Protein AF-A0A967WE13-F1 (afdb_monomer_lite)

Foldseek 3Di:
DDDCVQVVVDPDHDDDDDPDVVVNVVCVVVVDDDRDDQLADPPDDGDDFQVVSCVHQPVNDDDDDGD

pLDDT: mean 95.38, std 2.02, range [86.31, 97.81]

Secondary structure (DSSP, 8-state):
---HHHHTT-S-------S-HHHHHHHHHHTSPPP---SS-TTSPPPSSHHHHHHHHTTTSS-----

Sequence (67 aa):
AVPDVVTSGGATVAVRVPDHRWVRELGNQIGAPLAATSANPHGKSSPVTAEHVMGAFQGLIPLILDG

Radius of gyration: 13.77 Å; chains: 1; bounding box: 27×28×32 Å

Structure (mmCIF, N/CA/C/O backbone):
data_AF-A0A967WE13-F1
#
_entry.id   AF-A0A967WE13-F1
#
loop_
_atom_site.group_PDB
_atom_site.id
_atom_site.type_symbol
_atom_site.label_atom_id
_atom_site.label_alt_id
_atom_site.label_comp_id
_atom_site.label_asym_id
_atom_site.label_entity_id
_atom_site.label_seq_id
_atom_site.pdbx_PDB_ins_code
_atom_site.Cartn_x
_atom_site.Cartn_y
_atom_site.Cartn_z
_atom_site.occupancy
_atom_site.B_iso_or_equiv
_atom_site.auth_seq_id
_atom_site.auth_comp_id
_atom_site.auth_asym_id
_atom_site.auth_atom_id
_atom_site.pdbx_PDB_model_num
ATOM 1 N N . ALA A 1 1 ? 1.821 -5.980 -18.487 1.00 87.00 1 ALA A N 1
ATOM 2 C CA . ALA A 1 1 ? 2.933 -5.082 -18.105 1.00 87.00 1 ALA A CA 1
ATOM 3 C C . ALA A 1 1 ? 2.556 -4.355 -16.817 1.00 87.00 1 ALA A C 1
ATOM 5 O O . ALA A 1 1 ? 1.364 -4.254 -16.544 1.00 87.00 1 ALA A O 1
ATOM 6 N N . VAL A 1 2 ? 3.528 -3.893 -16.026 1.00 95.25 2 VAL A N 1
ATOM 7 C CA . VAL A 1 2 ? 3.251 -3.051 -14.847 1.00 95.25 2 VAL A CA 1
ATOM 8 C C . VAL A 1 2 ? 2.976 -1.618 -15.331 1.00 95.25 2 VAL A C 1
ATOM 10 O O . VAL A 1 2 ? 3.772 -1.128 -16.127 1.00 95.25 2 VAL A O 1
ATOM 13 N N . PRO A 1 3 ? 1.876 -0.960 -14.916 1.00 95.88 3 PRO A N 1
ATOM 14 C CA . PRO A 1 3 ? 1.576 0.413 -15.330 1.00 95.88 3 PRO A CA 1
ATOM 15 C C . PRO A 1 3 ? 2.595 1.444 -14.820 1.00 95.88 3 PRO A C 1
ATOM 17 O O . PRO A 1 3 ? 3.063 1.329 -13.687 1.00 95.88 3 PRO A O 1
ATOM 20 N N . ASP A 1 4 ? 2.831 2.513 -15.587 1.00 97.31 4 ASP A N 1
ATOM 21 C CA . ASP A 1 4 ? 3.771 3.591 -15.223 1.00 97.31 4 ASP A CA 1
ATOM 22 C C . ASP A 1 4 ? 3.431 4.273 -13.895 1.00 97.31 4 ASP A C 1
ATOM 24 O O . ASP A 1 4 ? 4.326 4.688 -13.167 1.00 97.31 4 ASP A O 1
ATOM 28 N N . VAL A 1 5 ? 2.145 4.348 -13.534 1.00 96.75 5 VAL A N 1
ATOM 29 C CA . VAL A 1 5 ? 1.703 4.905 -12.242 1.00 96.75 5 VAL A CA 1
ATOM 30 C C . VAL A 1 5 ? 2.232 4.107 -11.041 1.00 96.75 5 VAL A C 1
ATOM 32 O O . VAL A 1 5 ? 2.323 4.641 -9.941 1.00 96.75 5 VAL A O 1
ATOM 35 N N . VAL A 1 6 ? 2.608 2.840 -11.240 1.00 97.19 6 VAL A N 1
ATOM 36 C CA . VAL A 1 6 ? 3.203 1.988 -10.200 1.00 97.19 6 VAL A CA 1
ATOM 37 C C . VAL A 1 6 ? 4.730 2.111 -10.181 1.00 97.19 6 VAL A C 1
ATOM 39 O O . VAL A 1 6 ? 5.330 2.045 -9.112 1.00 97.19 6 VAL A O 1
ATOM 42 N N . THR A 1 7 ? 5.372 2.287 -11.341 1.00 97.19 7 THR A N 1
ATOM 43 C CA . THR A 1 7 ? 6.843 2.370 -11.463 1.00 97.19 7 THR A CA 1
ATOM 44 C C . THR A 1 7 ? 7.382 3.800 -11.457 1.00 97.19 7 THR A C 1
ATOM 46 O O . THR A 1 7 ? 8.596 3.996 -11.525 1.00 97.19 7 THR A O 1
ATOM 49 N N . SER A 1 8 ? 6.503 4.804 -11.427 1.00 95.88 8 SER A N 1
ATOM 50 C CA . SER A 1 8 ? 6.832 6.212 -11.684 1.00 95.88 8 SER A CA 1
ATOM 51 C C . SER A 1 8 ? 7.576 6.414 -13.017 1.00 95.88 8 SER A C 1
ATOM 53 O O . SER A 1 8 ? 8.480 7.242 -13.107 1.00 95.88 8 SER A O 1
ATOM 55 N N . GLY A 1 9 ? 7.234 5.622 -14.042 1.00 97.06 9 GLY A N 1
ATOM 56 C CA . GLY A 1 9 ? 7.893 5.628 -15.358 1.00 97.06 9 GLY A CA 1
ATOM 57 C C . GLY A 1 9 ? 9.274 4.954 -15.398 1.00 97.06 9 GLY A C 1
ATOM 58 O O . GLY A 1 9 ? 9.977 5.043 -16.404 1.00 97.06 9 GLY A O 1
ATOM 59 N N . GLY A 1 10 ? 9.692 4.293 -14.313 1.00 97.25 10 GLY A N 1
ATOM 60 C CA . GLY A 1 10 ? 10.950 3.553 -14.241 1.00 97.25 10 GLY A CA 1
ATOM 61 C C . GLY A 1 10 ? 10.902 2.183 -14.928 1.00 97.25 10 GLY A C 1
ATOM 62 O O . GLY A 1 10 ? 9.840 1.602 -15.144 1.00 97.25 10 GLY A O 1
ATOM 63 N N . ALA A 1 11 ? 12.084 1.629 -15.219 1.00 97.50 11 ALA A N 1
ATOM 64 C CA . ALA A 1 11 ? 12.238 0.314 -15.854 1.00 97.50 11 ALA A CA 1
ATOM 65 C C . ALA A 1 11 ? 12.107 -0.879 -14.883 1.00 97.50 11 ALA A C 1
ATOM 67 O O . ALA A 1 11 ? 12.105 -2.031 -15.315 1.00 97.50 11 ALA A O 1
ATOM 68 N N . THR A 1 12 ? 12.041 -0.626 -13.575 1.00 97.38 12 THR A N 1
ATOM 69 C CA . THR A 1 12 ? 12.010 -1.656 -12.528 1.00 97.38 12 THR A CA 1
ATOM 70 C C . THR A 1 12 ? 10.788 -1.497 -11.627 1.00 97.38 12 THR A C 1
ATOM 72 O O . THR A 1 12 ? 10.163 -0.439 -11.568 1.00 97.38 12 THR A O 1
ATOM 75 N N . VAL A 1 13 ? 10.437 -2.572 -10.915 1.00 97.62 13 VAL A N 1
ATOM 76 C CA . VAL A 1 13 ? 9.330 -2.599 -9.952 1.00 97.62 13 VAL A CA 1
ATOM 77 C C . VAL A 1 13 ? 9.785 -3.250 -8.648 1.00 97.62 13 VAL A C 1
ATOM 79 O O . VAL A 1 13 ? 10.496 -4.255 -8.664 1.00 97.62 13 VAL A O 1
ATOM 82 N N . ALA A 1 14 ? 9.372 -2.682 -7.514 1.00 97.12 14 ALA A N 1
ATOM 83 C CA . ALA A 1 14 ? 9.581 -3.280 -6.200 1.00 97.12 14 ALA A CA 1
ATOM 84 C C . ALA A 1 14 ? 8.464 -4.291 -5.897 1.00 97.12 14 ALA A C 1
ATOM 86 O O . ALA A 1 14 ? 7.281 -3.974 -6.017 1.00 97.12 14 ALA A O 1
ATOM 87 N N . VAL A 1 15 ? 8.837 -5.503 -5.482 1.00 96.69 15 VAL A N 1
ATOM 88 C CA . VAL A 1 15 ? 7.899 -6.592 -5.175 1.00 96.69 15 VAL A CA 1
ATOM 89 C C . VAL A 1 15 ? 8.191 -7.1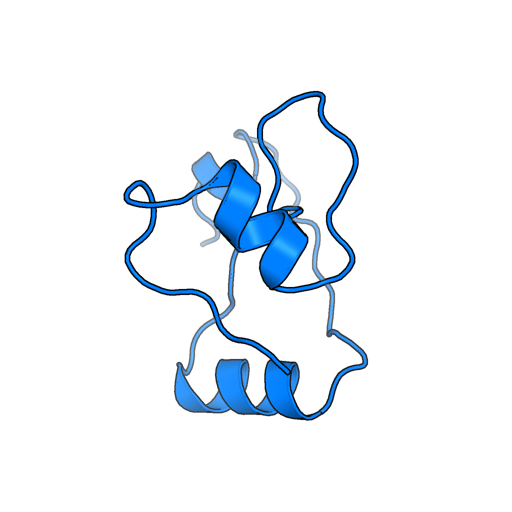32 -3.780 1.00 96.69 15 VAL A C 1
ATOM 91 O O . VAL A 1 15 ? 9.349 -7.277 -3.393 1.00 96.69 15 VAL A O 1
ATOM 94 N N . ARG A 1 16 ? 7.138 -7.454 -3.025 1.00 96.69 16 ARG A N 1
ATOM 95 C CA . ARG A 1 16 ? 7.234 -8.157 -1.740 1.00 96.69 16 ARG A CA 1
ATOM 96 C C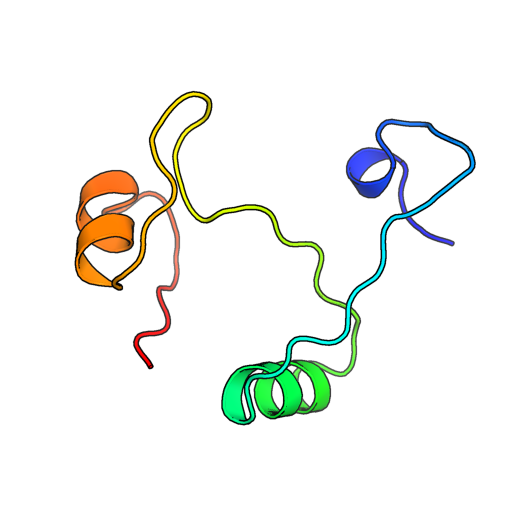 . ARG A 1 16 ? 6.097 -9.160 -1.593 1.00 96.69 16 ARG A C 1
ATOM 98 O O . ARG A 1 16 ? 5.000 -8.922 -2.088 1.00 96.69 16 ARG A O 1
ATOM 105 N N . VAL A 1 17 ? 6.346 -10.229 -0.845 1.00 96.06 17 VAL A N 1
ATOM 106 C CA . VAL A 1 17 ? 5.307 -11.136 -0.346 1.00 96.06 17 VAL A CA 1
ATOM 107 C C . VAL A 1 17 ? 5.168 -10.864 1.151 1.00 96.06 17 VAL A C 1
ATOM 109 O O . VAL A 1 17 ? 6.107 -11.155 1.891 1.00 96.06 17 VAL A O 1
ATOM 112 N N . PRO A 1 18 ? 4.066 -10.247 1.616 1.00 94.81 18 PRO A N 1
ATOM 113 C CA . PRO A 1 18 ? 3.910 -9.919 3.028 1.00 94.81 18 PRO A CA 1
ATOM 114 C C . PRO A 1 18 ? 3.915 -11.178 3.896 1.00 94.81 18 PRO A C 1
ATOM 116 O O . PRO A 1 18 ? 3.172 -12.125 3.624 1.00 94.81 18 PRO A O 1
ATOM 119 N N . ASP A 1 19 ? 4.680 -11.160 4.986 1.00 96.25 19 ASP A N 1
ATOM 120 C CA . ASP A 1 19 ? 4.626 -12.217 5.996 1.00 96.25 19 ASP A CA 1
ATOM 121 C C . ASP A 1 19 ? 3.432 -12.022 6.941 1.00 96.25 19 ASP A C 1
ATOM 123 O O . AS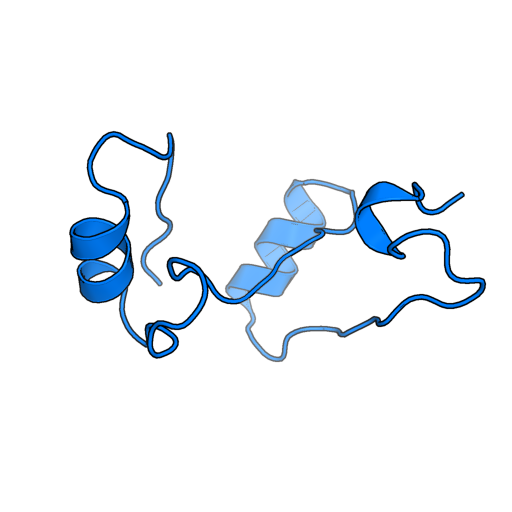P A 1 19 ? 3.556 -11.833 8.145 1.00 96.25 19 ASP A O 1
ATOM 127 N N . HIS A 1 20 ? 2.234 -12.003 6.358 1.00 94.06 20 HIS A N 1
ATOM 128 C CA . HIS A 1 20 ? 0.980 -11.882 7.087 1.00 94.06 20 HIS A CA 1
ATOM 129 C C . HIS A 1 20 ? -0.058 -12.794 6.440 1.00 94.06 20 HIS A C 1
ATOM 131 O O . HIS A 1 20 ? -0.349 -12.665 5.249 1.00 94.06 20 HIS A O 1
ATOM 137 N N . ARG A 1 21 ? -0.595 -13.760 7.196 1.00 94.94 21 ARG A N 1
ATOM 138 C CA . ARG A 1 21 ? -1.462 -14.816 6.641 1.00 94.94 21 ARG A CA 1
ATOM 139 C C . ARG A 1 21 ? -2.706 -14.245 5.957 1.00 94.94 21 ARG A C 1
ATOM 141 O O . ARG A 1 21 ? -2.954 -14.582 4.806 1.00 94.94 21 ARG A O 1
ATOM 148 N N . TRP A 1 22 ? -3.463 -13.379 6.637 1.00 93.31 22 TRP A N 1
ATOM 149 C CA . TRP A 1 22 ? -4.700 -12.839 6.060 1.00 93.31 22 TRP A CA 1
ATOM 150 C C . TRP A 1 22 ? -4.448 -11.922 4.857 1.00 93.31 22 TRP A C 1
ATOM 152 O O . TRP A 1 22 ? -5.220 -11.961 3.912 1.00 93.31 22 TRP A O 1
ATOM 162 N N . VAL A 1 23 ? -3.341 -11.166 4.825 1.00 93.56 23 VAL A N 1
ATOM 163 C CA . VAL A 1 23 ? -2.989 -10.320 3.667 1.00 93.56 23 VAL A CA 1
ATOM 164 C C . VAL A 1 23 ? -2.677 -11.175 2.437 1.00 93.56 23 VAL A C 1
ATOM 166 O O . VAL A 1 23 ? -3.074 -10.834 1.325 1.00 93.56 23 VAL A O 1
ATOM 169 N N . ARG A 1 24 ? -1.995 -12.313 2.629 1.00 94.19 24 ARG A N 1
ATOM 170 C CA . ARG A 1 24 ? -1.759 -13.290 1.556 1.00 94.19 24 ARG A CA 1
ATOM 171 C C . ARG A 1 24 ? -3.068 -13.900 1.056 1.00 94.19 24 ARG A C 1
ATOM 173 O O . ARG A 1 24 ? -3.267 -13.994 -0.149 1.00 94.19 24 ARG A O 1
ATOM 180 N N . GLU A 1 25 ? -3.962 -14.260 1.973 1.00 94.75 25 GLU A N 1
ATOM 181 C CA . GLU A 1 25 ? -5.283 -14.799 1.638 1.00 94.75 25 GLU A CA 1
ATOM 182 C C . GLU A 1 25 ? -6.146 -13.782 0.877 1.00 94.75 25 GLU A C 1
ATOM 184 O O . GLU A 1 25 ? -6.727 -14.116 -0.151 1.00 94.75 25 GLU A O 1
ATOM 189 N N . LEU A 1 26 ? -6.150 -12.518 1.308 1.00 93.44 26 LEU A N 1
ATOM 190 C CA . LEU A 1 26 ? -6.810 -11.427 0.595 1.00 93.44 26 LEU A CA 1
ATOM 191 C C . LEU A 1 26 ? -6.277 -11.295 -0.838 1.00 93.44 26 LEU A C 1
ATOM 193 O O . LEU A 1 26 ? -7.061 -11.205 -1.780 1.00 93.44 26 LEU A O 1
ATOM 197 N N . GLY A 1 27 ? -4.952 -11.322 -1.016 1.00 93.38 27 GLY A N 1
ATOM 198 C CA . GLY A 1 27 ? -4.332 -11.296 -2.343 1.00 93.38 27 GLY A CA 1
ATOM 199 C C . GLY A 1 27 ? -4.774 -12.467 -3.227 1.00 93.38 27 GLY A C 1
ATOM 200 O O . GLY A 1 27 ? -5.089 -12.262 -4.400 1.00 93.38 27 GLY A O 1
ATOM 201 N N . ASN A 1 28 ? -4.870 -13.674 -2.658 1.00 94.50 28 ASN A N 1
ATOM 202 C CA . ASN A 1 28 ? -5.359 -14.856 -3.373 1.00 94.50 28 ASN A CA 1
ATOM 203 C C . ASN A 1 28 ? -6.825 -14.708 -3.804 1.00 94.50 28 ASN A C 1
ATOM 205 O O . ASN A 1 28 ? -7.159 -15.068 -4.930 1.00 94.50 28 ASN A O 1
ATOM 209 N N . GLN A 1 29 ? -7.687 -14.153 -2.946 1.00 95.88 29 GLN A N 1
ATOM 210 C CA . GLN A 1 29 ? -9.107 -13.945 -3.258 1.00 95.88 29 GLN A CA 1
ATOM 211 C C . GLN A 1 29 ? -9.328 -12.860 -4.315 1.00 95.88 29 GLN A C 1
ATOM 213 O O . GLN A 1 29 ? -10.209 -12.997 -5.161 1.00 95.88 29 GLN A O 1
ATOM 218 N N . ILE A 1 30 ? -8.519 -11.798 -4.295 1.00 95.44 30 ILE A N 1
ATOM 219 C CA . ILE A 1 30 ? -8.550 -10.744 -5.318 1.00 95.44 30 ILE A CA 1
ATOM 220 C C . ILE A 1 30 ? -8.073 -11.284 -6.675 1.00 95.44 30 ILE A C 1
ATOM 222 O O . ILE A 1 30 ? -8.524 -10.814 -7.718 1.00 95.44 30 ILE A O 1
ATOM 226 N N . GLY A 1 31 ? -7.171 -12.272 -6.677 1.00 95.38 31 GLY A N 1
ATOM 227 C CA . GLY A 1 31 ? -6.674 -12.913 -7.898 1.00 95.38 31 GLY A CA 1
ATOM 228 C C . GLY A 1 31 ? -5.727 -12.034 -8.724 1.00 95.38 31 GLY A C 1
ATOM 229 O O . GLY A 1 31 ? -5.455 -12.344 -9.883 1.00 95.38 31 GLY A O 1
ATOM 230 N N . ALA A 1 32 ? -5.219 -10.941 -8.146 1.00 92.69 32 ALA A N 1
ATOM 231 C CA . ALA A 1 32 ? -4.301 -10.009 -8.793 1.00 92.69 32 ALA A CA 1
ATOM 232 C C . ALA A 1 32 ? -3.290 -9.412 -7.790 1.00 92.69 32 ALA A C 1
ATOM 234 O O . ALA A 1 32 ? -3.586 -9.324 -6.595 1.00 92.69 32 ALA A O 1
ATOM 235 N N . PRO A 1 33 ? -2.102 -8.966 -8.247 1.00 92.50 33 PRO A N 1
ATOM 236 C CA . PRO A 1 33 ? -1.159 -8.240 -7.400 1.00 92.50 33 PRO A CA 1
ATOM 237 C C . PRO A 1 33 ? -1.748 -6.923 -6.881 1.00 92.50 33 PRO A C 1
ATOM 239 O O . PRO A 1 33 ? -2.409 -6.195 -7.621 1.00 92.50 33 PRO A O 1
ATOM 242 N N . LEU A 1 34 ? -1.439 -6.582 -5.630 1.00 93.94 34 LEU A N 1
ATOM 243 C CA . LEU A 1 34 ? -1.843 -5.320 -5.013 1.00 93.94 34 LEU A CA 1
ATOM 244 C C . LEU A 1 34 ? -0.701 -4.306 -5.048 1.00 93.94 34 LEU A C 1
ATOM 246 O O . LEU A 1 34 ? 0.354 -4.527 -4.451 1.00 93.94 34 LEU A O 1
ATOM 250 N N . ALA A 1 35 ? -0.934 -3.168 -5.702 1.00 95.75 35 ALA A N 1
ATOM 251 C CA . ALA A 1 35 ? -0.104 -1.985 -5.518 1.00 95.75 35 ALA A CA 1
ATOM 252 C C . ALA A 1 35 ? -0.501 -1.311 -4.197 1.00 95.75 35 ALA A C 1
ATOM 254 O O . ALA A 1 35 ? -1.672 -1.004 -3.984 1.00 95.75 35 ALA A O 1
ATOM 255 N N . ALA A 1 36 ? 0.461 -1.101 -3.299 1.00 94.69 36 ALA A N 1
ATOM 256 C CA . ALA A 1 36 ? 0.206 -0.512 -1.990 1.00 94.69 36 ALA A CA 1
ATOM 257 C C . ALA A 1 36 ? 1.382 0.348 -1.523 1.00 94.69 36 ALA A C 1
ATOM 259 O O . ALA A 1 36 ? 2.546 0.011 -1.745 1.00 94.69 36 ALA A O 1
ATOM 260 N N . THR A 1 37 ? 1.057 1.422 -0.810 1.00 94.31 37 THR A N 1
ATOM 261 C CA . THR A 1 37 ? 1.990 2.255 -0.042 1.00 94.31 37 THR A CA 1
ATOM 262 C C . THR A 1 37 ? 1.651 2.147 1.445 1.00 94.31 37 THR A C 1
ATOM 264 O O . THR A 1 37 ? 0.718 1.439 1.830 1.00 94.31 37 THR A O 1
ATOM 267 N N . SER A 1 38 ? 2.387 2.842 2.311 1.00 95.38 38 SER A N 1
ATOM 268 C CA . SER A 1 38 ? 1.951 3.005 3.697 1.00 95.38 38 SER A CA 1
ATOM 269 C C . SER A 1 38 ? 0.625 3.783 3.739 1.00 95.38 38 SER A C 1
ATOM 271 O O . SER A 1 38 ? 0.434 4.737 2.981 1.00 95.38 38 SER A O 1
ATOM 273 N N . ALA A 1 39 ? -0.310 3.352 4.591 1.00 96.50 39 ALA A N 1
ATOM 274 C CA . ALA A 1 39 ? -1.657 3.918 4.690 1.00 96.50 39 ALA A CA 1
ATOM 275 C C . ALA A 1 39 ? -1.663 5.227 5.502 1.00 96.50 39 ALA A C 1
ATOM 277 O O . ALA A 1 39 ? -2.316 5.337 6.535 1.00 96.50 39 ALA A O 1
ATOM 278 N N . ASN A 1 40 ? -0.912 6.230 5.048 1.00 96.81 40 ASN A N 1
ATOM 279 C CA . ASN A 1 40 ? -0.851 7.563 5.6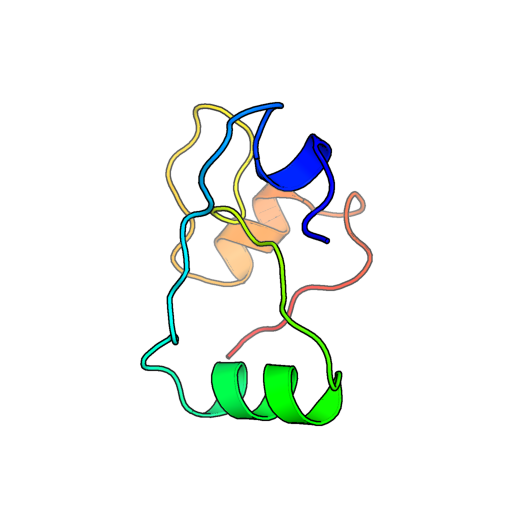48 1.00 96.81 40 ASN A CA 1
ATOM 280 C C . ASN A 1 40 ? -0.854 8.662 4.580 1.00 96.81 40 ASN A C 1
ATOM 282 O O . ASN A 1 40 ? -0.392 8.438 3.460 1.00 96.81 40 ASN A O 1
ATOM 286 N N . PRO A 1 41 ? -1.284 9.886 4.935 1.00 95.56 41 PRO A N 1
ATOM 287 C CA . PRO A 1 41 ? -1.031 11.062 4.121 1.00 95.56 41 PRO A CA 1
ATOM 288 C C . PRO A 1 41 ? 0.471 11.260 3.899 1.00 95.56 41 PRO A C 1
ATOM 290 O O . PRO A 1 41 ? 1.298 10.940 4.763 1.00 95.56 41 PRO A O 1
ATOM 293 N N . HIS A 1 42 ? 0.829 11.816 2.744 1.00 94.69 42 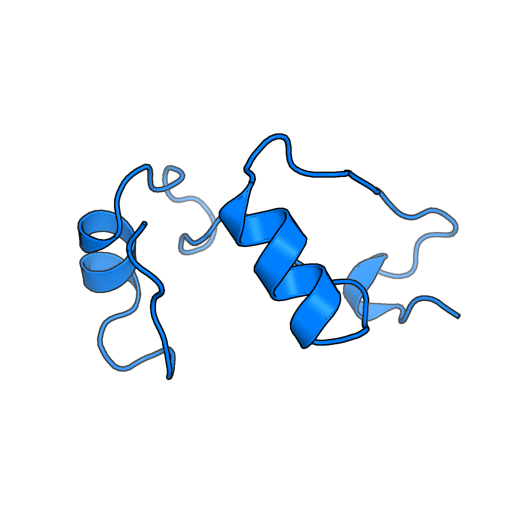HIS A N 1
ATOM 294 C CA . HIS A 1 42 ? 2.219 12.079 2.389 1.00 94.69 42 HIS A CA 1
ATOM 295 C C . HIS A 1 42 ? 2.934 12.912 3.472 1.00 94.69 42 HIS A C 1
ATOM 297 O O . HIS A 1 42 ? 2.406 13.912 3.961 1.00 94.69 42 HIS A O 1
ATOM 303 N N . GLY A 1 43 ? 4.140 12.484 3.860 1.00 95.38 43 GLY A N 1
ATOM 304 C CA . GLY A 1 43 ? 4.959 13.150 4.880 1.00 95.38 43 GLY A CA 1
ATOM 305 C C . GLY A 1 43 ? 4.537 12.908 6.336 1.00 95.38 43 GLY A C 1
ATOM 306 O O . GLY A 1 43 ? 5.120 13.508 7.237 1.00 95.38 43 GLY A O 1
ATOM 307 N N . LYS A 1 44 ? 3.535 12.059 6.596 1.00 96.00 44 LYS A N 1
ATOM 308 C CA . LYS A 1 44 ? 3.140 11.650 7.956 1.00 96.00 44 LYS A CA 1
ATOM 309 C C . LYS A 1 44 ? 3.753 10.304 8.344 1.00 96.00 44 LYS A C 1
ATOM 311 O O . LYS A 1 44 ? 4.164 9.530 7.484 1.00 96.00 44 LYS A O 1
ATOM 316 N N . SER A 1 45 ? 3.797 10.037 9.649 1.00 95.38 45 SER A N 1
ATOM 317 C CA . SER A 1 45 ? 4.225 8.746 10.191 1.00 95.38 45 SER A CA 1
ATOM 318 C C . SER A 1 45 ? 3.344 7.614 9.668 1.00 95.38 45 SER A C 1
ATOM 320 O O . SER A 1 45 ? 2.133 7.784 9.515 1.00 95.38 45 SER A O 1
ATOM 322 N N . SER A 1 46 ? 3.947 6.454 9.413 1.00 96.25 46 SER A N 1
ATOM 323 C CA . SER A 1 46 ? 3.196 5.268 9.006 1.00 96.25 46 SER A CA 1
ATOM 324 C C . SER A 1 46 ? 2.293 4.777 10.141 1.00 96.25 46 SER A C 1
ATOM 326 O O . SER A 1 46 ? 2.731 4.751 11.294 1.00 96.25 46 SER A O 1
ATOM 328 N N . PRO A 1 47 ? 1.045 4.387 9.840 1.00 96.25 47 PRO A N 1
ATOM 329 C CA . PRO A 1 47 ? 0.129 3.871 10.842 1.00 96.25 47 PRO A CA 1
ATOM 330 C C . PRO A 1 47 ? 0.545 2.457 11.250 1.00 96.25 47 PRO A C 1
ATOM 332 O O . PRO A 1 47 ? 1.104 1.702 10.453 1.00 96.25 47 PRO A O 1
ATOM 335 N N . VAL A 1 48 ? 0.205 2.086 12.479 1.00 95.81 48 VAL A N 1
ATOM 336 C CA . VAL A 1 48 ? 0.382 0.716 12.992 1.00 95.81 48 VAL A CA 1
ATOM 337 C C . VAL A 1 48 ? -0.918 0.104 13.516 1.00 95.81 48 VAL A C 1
ATOM 339 O O . VAL A 1 48 ? -0.904 -1.030 13.973 1.00 95.81 48 VAL A O 1
ATOM 342 N N . THR A 1 49 ? -2.036 0.836 13.446 1.00 96.62 49 THR A N 1
ATOM 343 C CA . THR A 1 49 ? -3.375 0.339 13.810 1.00 96.62 49 THR A CA 1
ATOM 344 C C . THR A 1 49 ? -4.430 0.868 12.840 1.00 96.62 49 THR A C 1
ATOM 346 O O . THR A 1 49 ? -4.196 1.877 12.159 1.00 96.62 49 THR A O 1
ATOM 349 N N . ALA A 1 50 ? -5.595 0.219 12.793 1.00 96.94 50 ALA A N 1
ATOM 350 C CA . ALA A 1 50 ? -6.724 0.663 11.984 1.00 96.94 50 ALA A CA 1
ATOM 351 C C . ALA A 1 50 ? -7.262 2.032 12.432 1.00 96.94 50 ALA A C 1
ATOM 353 O O . ALA A 1 50 ? -7.638 2.842 11.584 1.00 96.94 50 ALA A O 1
ATOM 354 N N . GLU A 1 51 ? -7.224 2.357 13.728 1.00 97.44 51 GLU A N 1
ATOM 355 C CA . GLU A 1 51 ? -7.643 3.667 14.247 1.00 97.44 51 GLU A CA 1
ATOM 356 C C . GLU A 1 51 ? -6.757 4.800 13.726 1.00 97.44 51 GLU A C 1
ATOM 358 O O . GLU A 1 51 ? -7.271 5.866 13.382 1.00 97.44 51 GLU A O 1
ATOM 363 N N . HIS A 1 52 ? -5.441 4.574 13.609 1.00 97.19 52 HIS A N 1
ATOM 364 C CA . HIS A 1 52 ? -4.541 5.553 12.996 1.00 97.19 52 HIS A CA 1
ATOM 365 C C . HIS A 1 52 ? -4.919 5.820 11.532 1.00 97.19 52 HIS A C 1
ATOM 367 O O . HIS A 1 52 ? -4.894 6.970 11.090 1.00 97.19 52 HIS A O 1
ATOM 373 N N . VAL A 1 53 ? -5.291 4.772 10.787 1.00 97.81 53 VAL A N 1
ATOM 374 C CA . VAL A 1 53 ? -5.751 4.899 9.393 1.00 97.81 53 VAL A CA 1
ATOM 375 C C . VAL A 1 53 ? -7.095 5.622 9.336 1.00 97.81 53 VAL A C 1
ATOM 377 O O . VAL A 1 53 ? -7.245 6.562 8.556 1.00 97.81 53 VAL A O 1
ATOM 380 N N . MET A 1 54 ? -8.054 5.239 10.183 1.00 97.44 54 MET A N 1
ATOM 381 C CA . MET A 1 54 ? -9.380 5.855 10.250 1.00 97.44 54 MET A CA 1
ATOM 382 C C . MET A 1 54 ? -9.276 7.347 10.558 1.00 97.44 54 MET A C 1
ATOM 384 O O . MET A 1 54 ? -9.837 8.153 9.824 1.00 97.44 54 MET A O 1
ATOM 388 N N . GLY A 1 55 ? -8.496 7.737 11.569 1.00 96.19 55 GLY A N 1
ATOM 389 C CA . GLY A 1 55 ? -8.292 9.147 11.907 1.00 96.19 55 GLY A CA 1
ATOM 390 C C . GLY A 1 55 ? -7.662 9.966 10.774 1.00 96.19 55 GLY A C 1
ATOM 391 O O . GLY A 1 55 ? -7.910 11.165 10.677 1.00 96.19 55 GLY A O 1
ATOM 392 N N . ALA A 1 56 ? -6.878 9.334 9.895 1.00 95.94 56 ALA A N 1
ATOM 393 C CA . ALA A 1 56 ? -6.242 10.001 8.762 1.00 95.94 56 ALA A CA 1
ATOM 394 C C . ALA A 1 56 ? -7.113 10.055 7.492 1.00 95.94 56 ALA A C 1
ATOM 396 O O . ALA A 1 56 ? -6.955 10.980 6.694 1.00 95.94 56 ALA A O 1
ATOM 397 N N . PHE A 1 57 ? -8.004 9.079 7.289 1.00 96.31 57 PHE A N 1
ATOM 398 C CA . PHE A 1 57 ? -8.757 8.901 6.040 1.00 96.31 57 PHE A CA 1
ATOM 399 C C . PHE A 1 57 ? -10.278 8.840 6.212 1.00 96.31 57 PHE A C 1
ATOM 401 O O . PHE A 1 57 ? -10.978 8.418 5.289 1.00 96.31 57 PHE A O 1
ATOM 408 N N . GLN A 1 58 ? -10.814 9.254 7.361 1.00 93.94 58 GLN A N 1
ATOM 409 C CA . GLN A 1 58 ? -12.250 9.225 7.633 1.00 93.94 58 GLN A CA 1
ATOM 410 C C . GLN A 1 58 ? -13.047 9.906 6.509 1.00 93.94 58 GLN A C 1
ATOM 412 O O . GLN A 1 58 ? -12.885 11.095 6.240 1.00 93.94 58 GLN A O 1
ATOM 417 N N . GLY A 1 59 ? -13.909 9.135 5.839 1.00 94.44 59 GLY A N 1
ATOM 418 C CA . GLY A 1 59 ? -14.735 9.611 4.723 1.00 94.44 59 GLY A CA 1
ATOM 419 C C . GLY A 1 59 ? -13.998 9.824 3.392 1.00 94.44 59 GLY A C 1
ATOM 420 O O . GLY A 1 59 ? -14.637 10.221 2.422 1.00 94.44 59 GLY A O 1
ATOM 421 N N . LEU A 1 60 ? -12.689 9.555 3.319 1.00 96.19 60 LEU A N 1
ATOM 422 C CA . LEU A 1 60 ? -11.877 9.701 2.102 1.00 96.19 60 LEU A CA 1
ATOM 423 C C . LEU A 1 60 ? -11.667 8.383 1.353 1.00 96.19 60 LEU A C 1
ATOM 425 O O . LEU A 1 60 ? -11.438 8.399 0.145 1.00 96.19 60 LEU A O 1
ATOM 429 N N . ILE A 1 61 ? -11.722 7.251 2.057 1.00 95.75 61 ILE A N 1
ATOM 430 C CA . ILE A 1 61 ? -11.540 5.918 1.474 1.00 95.75 61 ILE A CA 1
ATOM 431 C C . ILE A 1 61 ? -12.744 5.023 1.781 1.00 95.75 61 ILE A C 1
ATOM 433 O O . ILE A 1 61 ? -13.345 5.147 2.848 1.00 95.75 61 ILE A O 1
ATOM 437 N N . PRO A 1 62 ? -13.109 4.113 0.861 1.00 96.31 62 PRO A N 1
ATOM 438 C CA . PRO A 1 62 ? -14.339 3.332 0.978 1.00 96.31 62 PRO A CA 1
ATOM 439 C C . PRO A 1 62 ? -14.245 2.177 1.981 1.00 96.31 62 PRO A C 1
ATOM 441 O O . PRO A 1 62 ? -15.272 1.630 2.371 1.00 96.31 62 PRO A O 1
ATOM 444 N N . LEU A 1 63 ? -13.032 1.761 2.359 1.00 95.19 63 LEU A N 1
ATOM 445 C CA . LEU A 1 63 ? -12.811 0.567 3.164 1.00 95.19 63 LEU A CA 1
ATOM 446 C C . LEU A 1 63 ? -11.520 0.683 3.974 1.00 95.19 63 LEU A C 1
ATOM 448 O O . LEU A 1 63 ? -10.479 1.075 3.446 1.00 95.19 63 LEU A O 1
ATOM 452 N N . ILE A 1 64 ? -11.597 0.268 5.235 1.00 95.81 64 ILE A N 1
ATOM 453 C CA . ILE A 1 64 ? -10.453 -0.037 6.093 1.00 95.81 64 ILE A CA 1
ATOM 454 C C . ILE A 1 64 ? -10.648 -1.472 6.574 1.00 95.81 64 ILE A C 1
ATOM 456 O O . ILE A 1 64 ? -11.727 -1.822 7.049 1.00 95.81 64 ILE A O 1
ATOM 460 N N . LEU A 1 65 ? -9.616 -2.297 6.413 1.00 93.19 65 LEU A N 1
ATOM 461 C CA . LEU A 1 65 ? -9.575 -3.645 6.968 1.00 93.19 65 LEU A CA 1
ATOM 462 C C . LEU A 1 65 ? -8.793 -3.593 8.279 1.00 93.19 65 LEU A C 1
ATOM 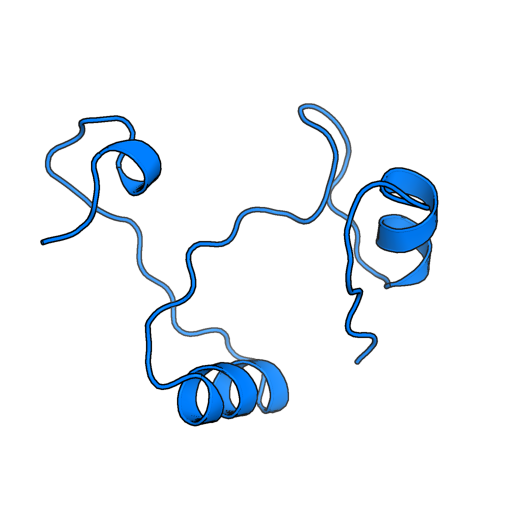464 O O . LEU A 1 65 ? -7.631 -3.191 8.277 1.00 93.19 65 LEU A O 1
ATOM 468 N N . ASP A 1 66 ? -9.448 -3.977 9.369 1.00 93.69 66 ASP A N 1
ATOM 469 C CA . ASP A 1 66 ? -8.858 -4.101 10.703 1.00 93.69 66 ASP A CA 1
ATOM 470 C C . ASP A 1 66 ? -8.521 -5.574 10.971 1.00 93.69 66 ASP A C 1
ATOM 472 O O . ASP A 1 66 ? -9.370 -6.444 10.742 1.00 93.69 66 ASP A O 1
ATOM 476 N N . GLY A 1 67 ? -7.285 -5.876 11.373 1.00 86.31 67 GLY A N 1
ATOM 477 C CA . GLY A 1 67 ? -6.785 -7.252 11.438 1.00 86.31 67 GLY A CA 1
ATOM 478 C C . GLY A 1 67 ? -5.425 -7.427 12.080 1.00 86.31 67 GLY A C 1
ATOM 479 O O . GLY A 1 67 ? -4.775 -6.419 12.429 1.00 86.31 67 GLY A O 1
#